Protein AF-A0A9X1ZAR1-F1 (afdb_monomer)

Secondary structure (DSSP, 8-state):
--HHHHHHHHHHHHHHHHHHHHHHHHHH-GGGGGHHHHHHHHHHHHHHH---HHHHHHHHHHHHHHHHHHHHHHHHHHHHHHHHHT-SS-TTSTTHHHHHHHHHHHHHHHHHHHHHHHHHHHHHHHHHHHHHHHHHHHHHHHHHH--

pLDDT: mean 84.87, std 11.39, range [42.31, 96.44]

Mean predicted aligned error: 7.65 Å

Sequence (147 aa):
MDLSRHSQLTQLRYSYFAVPVIYILGVLWLPAATLWLGWLAWVGVNWYRIQSPVLKQGYWVILQSFGLHLALNLAAVASAWGASIFNRGGLFSGGGGDDFLYLLGLGLLALVLLIISMIWPLIKLVKGYQALMNSYADTKGDNSEAV

Organism: NCBI:txid314092

Radius of gyration: 21.53 Å; Cα contacts (8 Å, |Δi|>4): 110; chains: 1; bounding box: 46×28×73 Å

Foldseek 3Di:
DPVVVVVLVVVLVVLLVVVVVLVVVCVVPVVSVCVCVVSLVVLVVSLVPDPPPLSVLSSVLLVVLVVLLVVLLVQLVVLQVQLVVLPDDDCPDPCNVVSVVSNVVSNVSSVVSNVCSPPVSNVSSVVSVVVSVVVVVVVVVVVVVVD

Solvent-accessible surface area (backbone atoms only — not comparable to full-atom values): 7706 Å² total; per-residue (Å²): 132,68,64,69,60,58,50,54,52,52,54,53,55,51,54,64,57,44,52,63,52,45,49,55,43,23,74,78,36,65,77,44,45,57,52,55,57,60,49,49,53,51,47,52,52,48,38,70,71,47,80,52,66,68,61,29,49,46,43,46,46,51,51,51,25,51,50,48,26,52,51,28,43,52,51,16,51,52,28,40,55,56,14,56,73,38,72,69,67,60,70,86,44,105,64,14,52,62,32,46,51,48,25,50,53,26,41,51,48,16,52,51,30,45,53,47,28,57,52,52,29,51,53,51,44,53,56,43,51,51,52,47,53,51,56,55,49,53,60,51,52,59,64,56,72,74,104

Nearest PDB structures (foldseek):
  3g67-assembly1_B  TM=4.601E-01  e=4.806E+00  Thermotoga maritima
  3g6b-assembly1_B  TM=4.609E-01  e=4.806E+00  Thermotoga maritima
  7sqc-assembly1_1X  TM=2.845E-01  e=5.647E+00  Chlamydomonas reinhardtii

Structure (mmCIF, N/CA/C/O backbone):
data_AF-A0A9X1ZAR1-F1
#
_entry.id   AF-A0A9X1ZAR1-F1
#
loop_
_atom_site.group_PDB
_atom_site.id
_atom_site.type_symbol
_atom_site.label_atom_id
_atom_site.label_alt_id
_atom_site.label_comp_id
_atom_site.label_asym_id
_atom_site.label_entity_id
_atom_site.label_seq_id
_atom_site.pdbx_PDB_ins_code
_atom_site.Cartn_x
_atom_site.Cartn_y
_atom_site.Cartn_z
_atom_site.occupancy
_atom_site.B_iso_or_equiv
_atom_site.auth_seq_id
_atom_site.auth_comp_id
_atom_site.auth_asym_id
_atom_site.auth_atom_id
_atom_site.pdbx_PDB_model_num
ATOM 1 N N . MET A 1 1 ? -18.456 -4.864 31.987 1.00 47.28 1 MET A N 1
ATOM 2 C CA . MET A 1 1 ? -17.358 -4.835 30.993 1.00 47.28 1 MET A CA 1
ATOM 3 C C . MET A 1 1 ? -17.890 -5.348 29.668 1.00 47.28 1 MET A C 1
ATOM 5 O O . MET A 1 1 ? -18.407 -6.455 29.620 1.00 47.28 1 MET A O 1
ATOM 9 N N . ASP A 1 2 ? -17.822 -4.532 28.622 1.00 55.12 2 ASP A N 1
ATOM 10 C CA . ASP A 1 2 ? -18.448 -4.810 27.329 1.00 55.12 2 ASP A CA 1
ATOM 11 C C . ASP A 1 2 ? -17.539 -5.719 26.474 1.00 55.12 2 ASP A C 1
ATOM 13 O O . ASP A 1 2 ? -16.667 -5.258 25.732 1.00 55.12 2 ASP A O 1
ATOM 17 N N . LEU A 1 3 ? -17.679 -7.039 26.656 1.00 61.09 3 LEU A N 1
ATOM 18 C CA . LEU A 1 3 ? -16.870 -8.083 25.996 1.00 61.09 3 LEU A CA 1
ATOM 19 C C . LEU A 1 3 ? -16.869 -7.949 24.461 1.00 61.09 3 LEU A C 1
ATOM 21 O O . LEU A 1 3 ? -15.870 -8.257 23.806 1.00 61.09 3 LEU A O 1
ATOM 25 N N . SER A 1 4 ? -17.964 -7.430 23.900 1.00 64.81 4 SER A N 1
ATOM 26 C CA . SER A 1 4 ? -18.136 -7.172 22.467 1.00 64.81 4 SER A CA 1
ATOM 27 C C . SER A 1 4 ? -17.108 -6.161 21.931 1.00 64.81 4 SER A C 1
ATOM 29 O O . SER A 1 4 ? -16.440 -6.406 20.924 1.00 64.81 4 SER A O 1
ATOM 31 N N . ARG A 1 5 ? -16.895 -5.062 22.662 1.00 63.00 5 ARG A N 1
ATOM 32 C CA . ARG A 1 5 ? -15.960 -3.980 22.321 1.00 63.00 5 ARG A CA 1
ATOM 33 C C . ARG A 1 5 ? -14.504 -4.435 22.404 1.00 63.00 5 ARG A C 1
ATOM 35 O O . ARG A 1 5 ? -13.694 -4.106 21.538 1.00 63.00 5 ARG A O 1
ATOM 42 N N . HIS A 1 6 ? -14.180 -5.238 23.419 1.00 69.81 6 HIS A N 1
ATOM 43 C CA . HIS A 1 6 ? -12.833 -5.784 23.604 1.00 69.81 6 HIS A CA 1
ATOM 44 C C . HIS A 1 6 ? -12.460 -6.792 22.504 1.00 69.81 6 HIS A C 1
ATOM 46 O O . HIS A 1 6 ? -11.324 -6.800 22.018 1.00 69.81 6 HIS A O 1
ATOM 52 N N . SER A 1 7 ? -13.438 -7.585 22.054 1.00 77.81 7 SER A N 1
ATOM 53 C CA . SER A 1 7 ? -13.287 -8.495 20.916 1.00 77.81 7 SER A CA 1
ATOM 54 C C . SER A 1 7 ? -13.036 -7.732 19.607 1.00 77.81 7 SER A C 1
ATOM 56 O O . SER A 1 7 ? -12.084 -8.038 18.888 1.00 77.81 7 SER A O 1
ATOM 58 N N . GLN A 1 8 ? -13.807 -6.671 19.338 1.00 83.00 8 GLN A N 1
ATOM 59 C CA . GLN A 1 8 ? -13.672 -5.863 18.116 1.00 83.00 8 GLN A CA 1
ATOM 60 C C . GLN A 1 8 ? -12.329 -5.120 18.021 1.00 83.00 8 GLN A C 1
ATOM 62 O O . GLN A 1 8 ? -11.726 -5.076 16.946 1.00 83.00 8 GLN A O 1
ATOM 67 N N . LEU A 1 9 ? -11.825 -4.568 19.132 1.00 84.06 9 LEU A N 1
ATOM 68 C CA . LEU A 1 9 ? -10.496 -3.946 19.157 1.00 84.06 9 LEU A CA 1
ATOM 69 C C . LEU A 1 9 ? -9.399 -4.981 18.882 1.00 84.06 9 LEU A C 1
ATOM 71 O O . LEU A 1 9 ? -8.485 -4.726 18.102 1.00 84.06 9 LEU A O 1
ATOM 75 N N . THR A 1 10 ? -9.494 -6.157 19.501 1.00 84.81 10 THR A N 1
ATOM 76 C CA . THR A 1 10 ? -8.523 -7.242 19.318 1.00 84.81 10 THR A CA 1
ATOM 77 C C . THR A 1 10 ? -8.457 -7.698 17.858 1.00 84.81 10 THR A C 1
ATOM 79 O O . THR A 1 10 ? -7.365 -7.821 17.303 1.00 84.81 10 THR A O 1
ATOM 82 N N . GLN A 1 11 ? -9.610 -7.855 17.202 1.00 87.44 11 GLN A N 1
ATOM 83 C CA . GLN A 1 11 ? -9.697 -8.165 15.771 1.00 87.44 11 GLN A CA 1
ATOM 84 C C . GLN A 1 11 ? -9.005 -7.105 14.901 1.00 87.44 11 GLN A C 1
ATOM 86 O O . GLN A 1 11 ? -8.207 -7.442 14.025 1.00 87.44 11 GLN A O 1
ATOM 91 N N . LEU A 1 12 ? -9.250 -5.821 15.176 1.00 88.56 12 LEU A N 1
ATOM 92 C CA . LEU A 1 12 ? -8.618 -4.723 14.447 1.00 88.56 12 LEU A CA 1
ATOM 93 C C . LEU A 1 12 ? -7.094 -4.706 14.653 1.00 88.56 12 LEU A C 1
ATOM 95 O O . LEU A 1 12 ? -6.352 -4.543 13.687 1.00 88.56 12 LEU A O 1
ATOM 99 N N . ARG A 1 13 ? -6.606 -4.949 15.877 1.00 89.50 13 ARG A N 1
ATOM 100 C CA . ARG A 1 13 ? -5.163 -5.050 16.166 1.00 89.50 13 ARG A CA 1
ATOM 101 C C . ARG A 1 13 ? -4.505 -6.163 15.352 1.00 89.50 13 ARG A C 1
ATOM 103 O O . ARG A 1 13 ? -3.485 -5.914 14.716 1.00 89.50 13 ARG A O 1
ATOM 110 N N . TYR A 1 14 ? -5.103 -7.355 15.310 1.00 88.50 14 TYR A N 1
ATOM 111 C CA . TYR A 1 14 ? -4.597 -8.444 14.468 1.00 88.50 14 TYR A CA 1
ATOM 112 C C . TYR A 1 14 ? -4.594 -8.076 12.986 1.00 88.50 14 TYR A C 1
ATOM 114 O O . TYR A 1 14 ? -3.657 -8.431 12.275 1.00 88.50 14 TYR A O 1
ATOM 122 N N . SER A 1 15 ? -5.575 -7.297 12.531 1.00 87.94 15 SER A N 1
ATOM 123 C CA . SER A 1 15 ? -5.607 -6.805 11.155 1.00 87.94 15 SER A CA 1
ATOM 124 C C . SER A 1 15 ? -4.424 -5.890 10.814 1.00 87.94 15 SER A C 1
ATOM 126 O O . SER A 1 15 ? -3.922 -5.959 9.695 1.00 87.94 15 SER A O 1
ATOM 128 N N . TYR A 1 16 ? -3.936 -5.069 11.752 1.00 88.06 16 TYR A N 1
ATOM 129 C CA . TYR A 1 16 ? -2.712 -4.277 11.548 1.00 88.06 16 TYR A CA 1
ATOM 130 C C . TYR A 1 16 ? -1.462 -5.161 11.420 1.00 88.06 16 TYR A C 1
ATOM 132 O O . TYR A 1 16 ? -0.595 -4.868 10.599 1.00 88.06 16 TYR A O 1
ATOM 140 N N . PHE A 1 17 ? -1.378 -6.255 12.184 1.00 87.62 17 PHE A N 1
ATOM 141 C CA . PHE A 1 17 ? -0.268 -7.214 12.095 1.00 87.62 17 PHE A CA 1
ATOM 142 C C . PHE A 1 17 ? -0.349 -8.126 10.867 1.00 87.62 17 PHE A C 1
ATOM 144 O O . PHE A 1 17 ? 0.684 -8.565 10.366 1.00 87.62 17 PHE A O 1
ATOM 151 N N . ALA A 1 18 ? -1.550 -8.388 10.350 1.00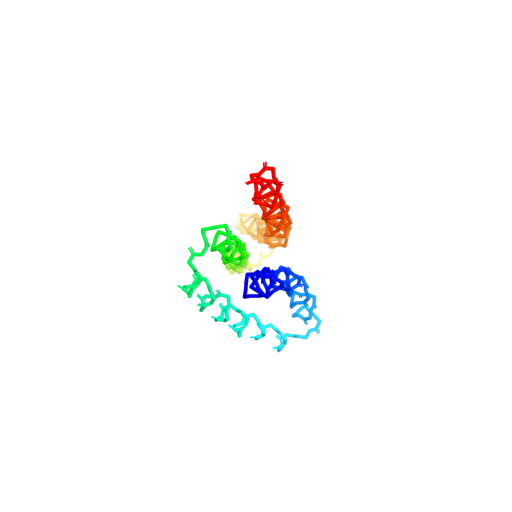 87.06 18 ALA A N 1
ATOM 152 C CA . ALA A 1 18 ? -1.739 -9.206 9.158 1.00 87.06 18 ALA A CA 1
ATOM 153 C C . ALA A 1 18 ? -1.076 -8.584 7.919 1.00 87.06 18 ALA A C 1
ATOM 155 O O . ALA A 1 18 ? -0.529 -9.311 7.099 1.00 87.06 18 ALA A O 1
ATOM 156 N N . VAL A 1 19 ? -1.055 -7.250 7.807 1.00 85.38 19 VAL A N 1
ATOM 157 C CA . VAL A 1 19 ? -0.465 -6.537 6.661 1.00 85.38 19 VAL A CA 1
ATOM 158 C C . VAL A 1 19 ? 1.003 -6.913 6.406 1.00 85.38 19 VAL A C 1
ATOM 160 O O . VAL A 1 19 ? 1.288 -7.427 5.323 1.00 85.38 19 VAL A O 1
ATOM 163 N N . PRO A 1 20 ? 1.954 -6.697 7.339 1.00 85.31 20 PRO A N 1
ATOM 164 C CA . PRO A 1 20 ? 3.351 -7.055 7.102 1.00 85.31 20 PRO A CA 1
ATOM 165 C C . PRO A 1 20 ? 3.548 -8.565 6.915 1.00 85.31 20 PRO A C 1
ATOM 167 O O . PRO A 1 20 ? 4.419 -8.970 6.151 1.00 85.31 20 PRO A O 1
ATOM 170 N N . VAL A 1 21 ? 2.725 -9.405 7.553 1.00 87.94 21 VAL A N 1
ATOM 171 C CA . VAL A 1 21 ? 2.792 -10.867 7.396 1.00 87.94 21 VAL A CA 1
ATOM 172 C C . VAL A 1 21 ? 2.413 -11.286 5.977 1.00 87.94 21 VAL A C 1
ATOM 174 O O . VAL A 1 21 ? 3.177 -11.999 5.329 1.00 87.94 21 VAL A O 1
ATOM 177 N N . ILE A 1 22 ? 1.271 -10.813 5.469 1.00 87.69 22 ILE A N 1
ATOM 178 C CA . ILE A 1 22 ? 0.830 -11.088 4.094 1.00 87.69 22 ILE A CA 1
ATOM 179 C C . ILE A 1 22 ? 1.854 -10.529 3.100 1.00 87.69 22 ILE A C 1
ATOM 181 O O . ILE A 1 22 ? 2.128 -11.164 2.085 1.00 87.69 22 ILE A O 1
ATOM 185 N N . TYR A 1 23 ? 2.464 -9.383 3.408 1.00 83.62 23 TYR A N 1
ATOM 186 C CA . TYR A 1 23 ? 3.508 -8.795 2.577 1.00 83.62 23 TYR A CA 1
ATOM 187 C C . TYR A 1 23 ? 4.738 -9.701 2.442 1.00 83.62 23 TYR A C 1
ATOM 189 O O . TYR A 1 23 ? 5.135 -10.043 1.330 1.00 83.62 23 TYR A O 1
ATOM 197 N N . ILE A 1 24 ? 5.309 -10.139 3.569 1.00 85.75 24 ILE A N 1
ATOM 198 C CA . ILE A 1 24 ? 6.479 -11.030 3.591 1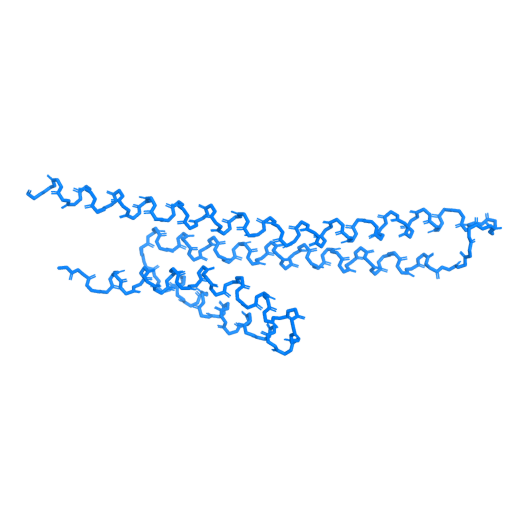.00 85.75 24 ILE A CA 1
ATOM 199 C C . ILE A 1 24 ? 6.153 -12.354 2.893 1.00 85.75 24 ILE A C 1
ATOM 201 O O . ILE A 1 24 ? 6.922 -12.814 2.050 1.00 85.75 24 ILE A O 1
ATOM 205 N N . LEU A 1 25 ? 4.994 -12.944 3.195 1.00 86.31 25 LEU A N 1
ATOM 206 C CA . LEU A 1 25 ? 4.560 -14.189 2.563 1.00 86.31 25 LEU A CA 1
ATOM 207 C C . LEU A 1 25 ? 4.357 -14.031 1.053 1.00 86.31 25 LEU A C 1
ATOM 209 O O . LEU A 1 25 ? 4.756 -14.916 0.306 1.00 86.31 25 LEU A O 1
ATOM 213 N N . GLY A 1 26 ? 3.786 -12.913 0.599 1.00 82.62 26 GLY A N 1
ATOM 214 C CA . GLY A 1 26 ? 3.569 -12.630 -0.820 1.00 82.62 26 GLY A CA 1
ATOM 215 C C . GLY A 1 26 ? 4.866 -12.461 -1.614 1.00 82.62 26 GLY A C 1
ATOM 216 O O . GLY A 1 26 ? 4.919 -12.867 -2.772 1.00 82.62 26 GLY A O 1
ATOM 217 N N . VAL A 1 27 ? 5.921 -11.922 -0.990 1.00 81.31 27 VAL A N 1
ATOM 218 C CA . VAL A 1 27 ? 7.264 -11.845 -1.596 1.00 81.31 27 VAL A CA 1
ATOM 219 C C . VAL A 1 27 ? 7.900 -13.232 -1.713 1.00 81.31 27 VAL A C 1
ATOM 221 O O . VAL A 1 27 ? 8.532 -13.532 -2.722 1.00 81.31 27 VAL A O 1
ATOM 224 N N . LEU A 1 28 ? 7.730 -14.087 -0.701 1.00 86.75 28 LEU A N 1
ATOM 225 C CA . LEU A 1 28 ? 8.299 -15.440 -0.688 1.00 86.75 28 LEU A CA 1
ATOM 226 C C . LEU A 1 28 ? 7.539 -16.413 -1.599 1.00 86.75 28 LEU A C 1
ATOM 228 O O . LEU A 1 28 ? 8.138 -17.304 -2.200 1.00 86.75 28 LEU A O 1
ATOM 232 N N . TRP A 1 29 ? 6.218 -16.264 -1.687 1.00 87.25 29 TRP A N 1
ATOM 233 C CA . TRP A 1 29 ? 5.341 -17.158 -2.426 1.00 87.25 29 TRP A CA 1
ATOM 234 C C . TRP A 1 29 ? 4.185 -16.365 -3.038 1.00 87.25 29 TRP A C 1
ATOM 236 O O . TRP A 1 29 ? 3.213 -16.036 -2.366 1.00 87.25 29 TRP A O 1
ATOM 246 N N . LEU A 1 30 ? 4.273 -16.089 -4.343 1.00 81.00 30 LEU A N 1
ATOM 247 C CA . LEU A 1 30 ? 3.279 -15.314 -5.102 1.00 81.00 30 LEU A CA 1
ATOM 248 C C . LEU A 1 30 ? 1.813 -15.725 -4.852 1.00 81.00 30 LEU A C 1
ATOM 250 O O . LEU A 1 30 ? 0.980 -14.836 -4.680 1.00 81.00 30 LEU A O 1
ATOM 254 N N . PRO A 1 31 ? 1.458 -17.025 -4.767 1.00 86.44 31 PRO A N 1
ATOM 255 C CA . PRO A 1 31 ? 0.098 -17.433 -4.421 1.00 86.44 31 PRO A CA 1
ATOM 256 C C . PRO A 1 31 ? -0.395 -16.894 -3.071 1.00 86.44 31 PRO A C 1
ATOM 258 O O . PRO A 1 31 ? -1.589 -16.631 -2.931 1.00 86.44 31 PRO A O 1
ATOM 261 N N . ALA A 1 32 ? 0.490 -16.640 -2.100 1.00 85.00 32 ALA A N 1
ATOM 262 C CA . ALA A 1 32 ? 0.128 -16.011 -0.829 1.00 85.00 32 ALA A CA 1
ATOM 263 C C . ALA A 1 32 ? -0.364 -14.564 -0.992 1.00 85.00 32 ALA A C 1
ATOM 265 O O . ALA A 1 32 ? -1.082 -14.072 -0.124 1.00 85.00 32 ALA A O 1
ATOM 266 N N . ALA A 1 33 ? -0.071 -13.888 -2.108 1.00 80.62 33 ALA A N 1
ATOM 267 C CA . ALA A 1 33 ? -0.627 -12.565 -2.388 1.00 80.62 33 ALA A CA 1
ATOM 268 C C . ALA A 1 33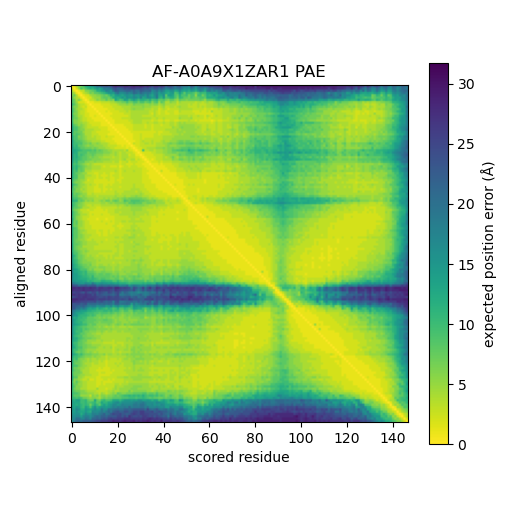 ? -2.164 -12.587 -2.495 1.00 80.62 33 ALA A C 1
ATOM 270 O O . ALA A 1 33 ? -2.810 -11.576 -2.229 1.00 80.62 33 ALA A O 1
ATOM 271 N N . THR A 1 34 ? -2.776 -13.741 -2.796 1.00 87.88 34 THR A N 1
ATOM 272 C CA . THR A 1 34 ? -4.243 -13.900 -2.787 1.00 87.88 34 THR A CA 1
ATOM 273 C C . THR A 1 34 ? -4.862 -13.681 -1.403 1.00 87.88 34 THR A C 1
ATOM 275 O O . THR A 1 34 ? -6.031 -13.300 -1.315 1.00 87.88 34 THR A O 1
ATOM 278 N N . LEU A 1 35 ? -4.080 -13.819 -0.322 1.00 88.75 35 LEU A N 1
ATOM 279 C CA . LEU A 1 35 ? -4.523 -13.519 1.043 1.00 88.75 35 LEU A CA 1
ATOM 280 C C . LEU A 1 35 ? -4.936 -12.051 1.205 1.00 88.75 35 LEU A C 1
ATOM 282 O O . LEU A 1 35 ? -5.818 -11.766 2.016 1.00 88.75 35 LEU A O 1
ATOM 286 N N . TRP A 1 36 ? -4.378 -11.133 0.402 1.00 88.94 36 TRP A N 1
ATOM 287 C CA . TRP A 1 36 ? -4.818 -9.737 0.377 1.00 88.94 36 TRP A CA 1
ATOM 288 C C . TRP A 1 36 ? -6.302 -9.611 0.047 1.00 88.94 36 TRP A C 1
ATOM 290 O O . TRP A 1 36 ? -6.986 -8.814 0.680 1.00 88.94 36 TRP A O 1
ATOM 300 N N . LEU A 1 37 ? -6.820 -10.406 -0.895 1.00 89.50 37 LEU A N 1
ATOM 301 C CA . LEU A 1 37 ? -8.217 -10.320 -1.331 1.00 89.50 37 LEU A CA 1
ATOM 302 C C . LEU A 1 37 ? -9.176 -10.725 -0.210 1.00 89.50 37 LEU A C 1
ATOM 304 O O . LEU A 1 37 ? -10.104 -9.983 0.113 1.00 89.50 37 LEU A O 1
ATOM 308 N N . GLY A 1 38 ? -8.924 -11.880 0.413 1.00 90.56 38 GLY A N 1
ATOM 309 C CA . GLY A 1 38 ? -9.746 -12.375 1.519 1.00 90.56 38 GLY A CA 1
ATOM 310 C C . GLY A 1 38 ? -9.698 -11.442 2.728 1.00 90.56 38 GLY A C 1
ATOM 311 O O . GLY A 1 38 ? -10.733 -11.108 3.309 1.00 90.56 38 GLY A O 1
ATOM 312 N N . TRP A 1 39 ? -8.503 -10.958 3.068 1.00 92.44 39 TRP A N 1
ATOM 313 C CA . TRP A 1 39 ? -8.320 -10.024 4.172 1.00 92.44 39 TRP A CA 1
ATOM 314 C C . TRP A 1 39 ? -8.973 -8.659 3.895 1.00 92.44 39 TRP A C 1
ATOM 316 O O . TRP A 1 39 ? -9.674 -8.147 4.765 1.00 92.44 39 TRP A O 1
ATOM 326 N N . LEU A 1 40 ? -8.852 -8.096 2.687 1.00 92.44 40 LEU A N 1
ATOM 327 C CA . LEU A 1 40 ? -9.507 -6.832 2.318 1.00 92.44 40 LEU A CA 1
ATOM 328 C C . LEU A 1 40 ? -11.026 -6.933 2.335 1.00 92.44 40 LEU A C 1
ATOM 330 O O . LEU A 1 40 ? -11.687 -6.021 2.833 1.00 92.44 40 LEU A O 1
ATOM 334 N N . ALA A 1 41 ? -11.581 -8.033 1.824 1.00 92.81 41 ALA A N 1
ATOM 335 C CA . ALA A 1 41 ? -13.016 -8.278 1.886 1.00 92.81 41 ALA A CA 1
ATOM 336 C C . ALA A 1 41 ? -13.495 -8.296 3.345 1.00 92.81 41 ALA A C 1
ATOM 338 O O . ALA A 1 41 ? -14.474 -7.634 3.692 1.00 92.81 41 ALA A O 1
ATOM 339 N N . TRP A 1 42 ? -12.759 -8.979 4.225 1.00 93.00 42 TRP A N 1
ATOM 340 C CA . TRP A 1 42 ? -13.064 -9.012 5.653 1.00 93.00 42 TRP A CA 1
ATOM 341 C C . TRP A 1 42 ? -12.937 -7.629 6.317 1.00 93.00 42 TRP A C 1
ATOM 343 O O . TRP A 1 42 ? -13.851 -7.215 7.035 1.00 93.00 42 TRP A O 1
ATOM 353 N N . VAL A 1 43 ? -11.864 -6.876 6.050 1.00 92.88 43 VAL A N 1
ATOM 354 C CA . VAL A 1 43 ? -11.662 -5.498 6.545 1.00 92.88 43 VAL A CA 1
ATOM 355 C C . VAL A 1 43 ? -12.807 -4.589 6.094 1.00 92.88 43 VAL A C 1
ATOM 357 O O . VAL A 1 43 ? -13.357 -3.852 6.912 1.00 92.88 43 VAL A O 1
ATOM 360 N N . GLY A 1 44 ? -13.212 -4.671 4.825 1.00 92.06 44 GLY A N 1
ATOM 361 C CA . GLY A 1 44 ? -14.314 -3.885 4.268 1.00 92.06 44 GLY A CA 1
ATOM 362 C C . GLY A 1 44 ? -15.664 -4.209 4.912 1.00 92.06 44 GLY A C 1
ATOM 363 O O . GLY A 1 44 ? -16.405 -3.301 5.294 1.00 92.06 44 GLY A O 1
ATOM 364 N N . VAL A 1 45 ? -15.965 -5.496 5.114 1.00 93.31 45 VAL A N 1
ATOM 365 C CA . VAL A 1 45 ? -17.194 -5.928 5.800 1.00 93.31 45 VAL A CA 1
ATOM 366 C C . VAL A 1 45 ? -17.222 -5.438 7.252 1.00 93.31 45 VAL A C 1
ATOM 368 O O . VAL A 1 45 ? -18.254 -4.945 7.709 1.00 93.31 45 VAL A O 1
ATOM 371 N N . ASN A 1 46 ? -16.107 -5.530 7.982 1.00 91.06 46 ASN A N 1
ATOM 372 C CA . ASN A 1 46 ? -16.041 -5.056 9.368 1.00 91.06 46 ASN A CA 1
ATOM 373 C C . ASN A 1 46 ? -16.131 -3.532 9.463 1.00 91.06 46 ASN A C 1
ATOM 375 O O . ASN A 1 46 ? -16.856 -3.021 10.315 1.00 91.06 46 ASN A O 1
ATOM 379 N N . TRP A 1 47 ? -15.481 -2.807 8.552 1.00 92.75 47 TRP A N 1
ATOM 380 C CA . TRP A 1 47 ? -15.617 -1.355 8.446 1.00 92.75 47 TRP A CA 1
ATOM 381 C C . TRP A 1 47 ? -17.075 -0.920 8.247 1.00 92.75 47 TRP A C 1
ATOM 383 O O . TRP A 1 47 ? -17.525 0.042 8.872 1.00 92.75 47 TRP A O 1
ATOM 393 N N . TYR A 1 48 ? -17.827 -1.642 7.410 1.00 91.31 48 TYR A N 1
ATOM 394 C CA . TYR A 1 48 ? -19.242 -1.361 7.167 1.00 91.31 48 TYR A CA 1
ATOM 395 C C . TYR A 1 48 ? -20.124 -1.667 8.388 1.00 91.31 48 TYR A C 1
ATOM 397 O O . TYR A 1 48 ? -21.042 -0.908 8.695 1.00 91.31 48 TYR A O 1
ATOM 405 N N . ARG A 1 49 ? -19.843 -2.765 9.102 1.00 89.19 49 ARG A N 1
ATOM 406 C CA . ARG A 1 49 ? -20.653 -3.227 10.243 1.00 89.19 49 ARG A CA 1
ATOM 407 C C . ARG A 1 49 ? -20.409 -2.446 11.536 1.00 89.19 49 ARG A C 1
ATOM 409 O O . ARG A 1 49 ? -21.314 -2.346 12.363 1.00 89.19 49 ARG A O 1
ATOM 416 N N . ILE A 1 50 ? -19.202 -1.926 11.745 1.00 88.44 50 ILE A N 1
ATOM 417 C CA . ILE A 1 50 ? -18.820 -1.273 13.000 1.00 88.44 50 ILE A CA 1
ATOM 418 C C . ILE A 1 50 ? -19.390 0.144 13.085 1.00 88.44 50 ILE A C 1
ATOM 420 O O . ILE A 1 50 ? -19.194 0.977 12.203 1.00 88.44 50 ILE A O 1
ATOM 424 N N . GLN A 1 51 ? -20.051 0.424 14.210 1.00 86.06 51 GLN A N 1
ATOM 425 C CA . GLN A 1 51 ? -20.657 1.726 14.506 1.00 86.06 51 GLN A CA 1
ATOM 426 C C . GLN A 1 51 ? -19.752 2.635 15.350 1.00 86.06 51 GLN A C 1
ATOM 428 O O . GLN A 1 51 ? -19.955 3.844 15.392 1.00 86.06 51 GLN A O 1
ATOM 433 N N . SER A 1 52 ? -18.732 2.082 16.019 1.00 85.38 52 SER A N 1
ATOM 434 C CA . SER A 1 52 ? -17.781 2.891 16.787 1.00 85.38 52 SER A CA 1
ATOM 435 C C . SER A 1 52 ? -16.932 3.749 15.837 1.00 85.38 52 SER A C 1
ATOM 437 O O . SER A 1 52 ? -16.217 3.178 15.008 1.00 85.38 52 SER A O 1
ATOM 439 N N . PRO A 1 53 ? -16.946 5.091 15.964 1.00 86.50 53 PRO A N 1
ATOM 440 C CA . PRO A 1 53 ? -16.207 5.975 15.062 1.00 86.50 53 PRO A CA 1
ATOM 441 C C . PRO A 1 53 ? -14.694 5.743 15.141 1.00 86.50 53 PRO A C 1
ATOM 443 O O . PRO A 1 53 ? -14.020 5.732 14.115 1.00 86.50 53 PRO A O 1
ATOM 446 N N . VAL A 1 54 ? -14.171 5.462 16.340 1.00 88.06 54 VAL A N 1
ATOM 447 C CA . VAL A 1 54 ? -12.745 5.183 16.579 1.00 88.06 54 VAL A CA 1
ATOM 448 C C . VAL A 1 54 ? -12.301 3.913 15.848 1.00 88.06 54 VAL A C 1
ATOM 450 O O . VAL A 1 54 ? -11.331 3.927 15.092 1.00 88.06 54 VAL A O 1
ATOM 453 N N . LEU A 1 55 ? -13.040 2.813 16.018 1.00 88.50 55 LEU A N 1
ATOM 454 C CA . LEU A 1 55 ? -12.717 1.550 15.351 1.00 88.50 55 LEU A CA 1
ATOM 455 C C . LEU A 1 55 ? -12.896 1.662 13.833 1.00 88.50 55 LEU A C 1
ATOM 457 O O . LEU A 1 55 ? -12.038 1.204 13.079 1.00 88.50 55 LEU A O 1
ATOM 461 N N . LYS A 1 56 ? -13.969 2.319 13.378 1.00 90.81 56 LYS A N 1
ATOM 462 C CA . LYS A 1 56 ? -14.236 2.548 11.954 1.00 90.81 56 LYS A CA 1
ATOM 463 C C . LYS A 1 56 ? -13.114 3.349 11.292 1.00 90.81 56 LYS A C 1
ATOM 465 O O . LYS A 1 56 ? -12.685 2.994 10.195 1.00 90.81 56 LYS A O 1
ATOM 470 N N . GLN A 1 57 ? -12.581 4.358 11.979 1.00 90.75 57 GLN A N 1
ATOM 471 C CA . GLN A 1 57 ? -11.412 5.101 11.516 1.00 90.75 57 GLN A CA 1
ATOM 472 C C . GLN A 1 57 ? -10.167 4.208 11.417 1.00 90.75 57 GLN A C 1
ATOM 474 O O . GLN A 1 57 ? -9.433 4.305 10.437 1.00 90.75 57 GLN A O 1
ATOM 479 N N . GLY A 1 58 ? -9.946 3.295 12.366 1.00 91.19 58 GLY A N 1
ATOM 480 C CA . GLY A 1 58 ? -8.840 2.335 12.286 1.00 91.19 58 GLY A CA 1
ATOM 481 C C . GLY A 1 58 ? -8.924 1.423 11.055 1.00 91.19 58 GLY A C 1
ATOM 482 O O . GLY A 1 58 ? -7.965 1.327 10.289 1.00 91.19 58 GLY A O 1
ATOM 483 N N . TYR A 1 59 ? -10.092 0.828 10.786 1.00 92.69 59 TYR A N 1
ATOM 484 C CA . TYR A 1 59 ? -10.310 0.051 9.554 1.00 92.69 59 TYR A CA 1
ATOM 485 C C . TYR A 1 59 ? -10.138 0.905 8.288 1.00 92.69 59 TYR A C 1
ATOM 487 O O . TYR A 1 59 ? -9.584 0.442 7.290 1.00 92.69 59 TYR A O 1
ATOM 495 N N . TRP A 1 60 ? -10.565 2.168 8.324 1.00 93.12 60 TRP A N 1
ATOM 496 C CA . TRP A 1 60 ? -10.392 3.086 7.201 1.00 93.12 60 TRP A CA 1
ATOM 497 C C . TRP A 1 60 ? -8.919 3.383 6.911 1.00 93.12 60 TRP A C 1
ATOM 499 O O . TRP A 1 60 ? -8.505 3.371 5.752 1.00 93.12 60 TRP A O 1
ATOM 509 N N . VAL A 1 61 ? -8.098 3.584 7.947 1.00 93.69 61 VAL A N 1
ATOM 510 C CA . VAL A 1 61 ? -6.649 3.770 7.784 1.00 93.69 61 VAL A CA 1
ATOM 511 C C . VAL A 1 61 ? -6.014 2.548 7.126 1.00 93.69 61 VAL A C 1
ATOM 513 O O . VAL A 1 61 ? -5.188 2.714 6.230 1.00 93.69 61 VAL A O 1
ATOM 516 N N . ILE A 1 62 ? -6.426 1.338 7.511 1.00 92.38 62 ILE A N 1
ATOM 517 C CA . ILE A 1 62 ? -5.965 0.097 6.877 1.00 92.38 62 ILE A CA 1
ATOM 518 C C . ILE A 1 62 ? -6.284 0.098 5.373 1.00 92.38 62 ILE A C 1
ATOM 520 O O . ILE A 1 62 ? -5.381 -0.101 4.556 1.00 92.38 62 ILE A O 1
ATOM 524 N N . LEU A 1 63 ? -7.538 0.378 4.999 1.00 93.44 63 LEU A N 1
ATOM 525 C CA . LEU A 1 63 ? -7.971 0.422 3.596 1.00 93.44 63 LEU A CA 1
ATOM 526 C C . LEU A 1 63 ? -7.218 1.486 2.793 1.00 93.44 63 LEU A C 1
ATOM 528 O O . LEU A 1 63 ? -6.766 1.217 1.683 1.00 93.44 63 LEU A O 1
ATOM 532 N N . GLN A 1 64 ? -7.030 2.681 3.357 1.00 93.50 64 GLN A N 1
ATOM 533 C CA . GLN A 1 64 ? -6.280 3.743 2.692 1.00 93.50 64 GLN A CA 1
ATOM 534 C C . GLN A 1 64 ? -4.799 3.401 2.516 1.00 93.50 64 GLN A C 1
ATOM 536 O O . GLN A 1 64 ? -4.206 3.767 1.503 1.00 93.50 64 GLN A O 1
ATOM 541 N N . SER A 1 65 ? -4.182 2.750 3.503 1.00 91.62 65 SER A N 1
ATOM 542 C CA . SER A 1 65 ? -2.788 2.317 3.404 1.00 91.62 65 SER A CA 1
ATOM 543 C C . SER A 1 65 ? -2.625 1.260 2.317 1.00 91.62 65 SER A C 1
ATOM 545 O O . SER A 1 65 ? -1.717 1.378 1.497 1.00 91.62 65 SER A O 1
ATOM 547 N N . PHE A 1 66 ? -3.538 0.287 2.241 1.00 90.69 66 PHE A N 1
ATOM 548 C CA . PHE A 1 66 ? -3.540 -0.678 1.143 1.00 90.69 66 PHE A CA 1
ATOM 549 C C . PHE A 1 66 ? -3.791 -0.011 -0.216 1.00 90.69 66 PHE A C 1
ATOM 551 O O . PHE A 1 66 ? -3.065 -0.271 -1.171 1.00 90.69 66 PHE A O 1
ATOM 558 N N . GLY A 1 67 ? -4.774 0.887 -0.307 1.00 92.12 67 GLY A N 1
ATOM 559 C CA . GLY A 1 67 ? -5.070 1.612 -1.544 1.00 92.12 67 GLY A CA 1
ATOM 560 C C . GLY A 1 67 ? -3.868 2.411 -2.050 1.00 92.12 67 GLY A C 1
ATOM 561 O O . GLY A 1 67 ? -3.565 2.382 -3.239 1.00 92.12 67 GLY A O 1
ATOM 562 N N . LEU A 1 68 ? -3.129 3.057 -1.145 1.00 93.12 68 LEU A N 1
ATOM 563 C CA . LEU A 1 68 ? -1.893 3.756 -1.487 1.00 93.12 68 LEU A CA 1
ATOM 564 C C . LEU A 1 68 ? -0.792 2.795 -1.955 1.00 93.12 68 LEU A C 1
ATOM 566 O O . LEU A 1 68 ? -0.121 3.080 -2.944 1.00 93.12 68 LEU A O 1
ATOM 570 N N . HIS A 1 69 ? -0.619 1.663 -1.267 1.00 91.06 69 HIS A N 1
ATOM 571 C CA . HIS A 1 69 ? 0.320 0.619 -1.677 1.00 91.06 69 HIS A CA 1
ATOM 572 C C . HIS A 1 69 ? 0.029 0.142 -3.107 1.00 91.06 69 HIS A C 1
ATOM 574 O O . HIS A 1 69 ? 0.928 0.122 -3.950 1.00 91.06 69 HIS A O 1
ATOM 580 N N . LEU A 1 70 ? -1.235 -0.176 -3.394 1.00 91.50 70 LEU A N 1
ATOM 581 C CA . LEU A 1 70 ? -1.673 -0.635 -4.707 1.00 91.50 70 LEU A CA 1
ATOM 582 C C . LEU A 1 70 ? -1.486 0.446 -5.779 1.00 91.50 70 LEU A C 1
ATOM 584 O O . LEU A 1 70 ? -0.938 0.158 -6.839 1.00 91.50 70 LEU A O 1
ATOM 588 N N . ALA A 1 71 ? -1.884 1.690 -5.500 1.00 94.06 71 ALA A N 1
ATOM 589 C CA . ALA A 1 71 ? -1.751 2.799 -6.444 1.00 94.06 71 ALA A CA 1
ATOM 590 C C . ALA A 1 71 ? -0.286 3.062 -6.828 1.00 94.06 71 ALA A C 1
ATOM 592 O O . ALA A 1 71 ? 0.016 3.245 -8.005 1.00 94.06 71 ALA A O 1
ATOM 593 N N . LEU A 1 72 ? 0.632 3.029 -5.857 1.00 94.56 72 LEU A N 1
ATOM 594 C CA . LEU A 1 72 ? 2.061 3.218 -6.112 1.00 94.56 72 LEU A CA 1
ATOM 595 C C . LEU A 1 72 ? 2.672 2.049 -6.895 1.00 94.56 72 LEU A C 1
ATOM 597 O O . LEU A 1 72 ? 3.488 2.286 -7.783 1.00 94.56 72 LEU A O 1
ATOM 601 N N . ASN A 1 73 ? 2.251 0.808 -6.628 1.00 92.44 73 ASN A N 1
ATOM 602 C CA . ASN A 1 73 ? 2.682 -0.350 -7.419 1.00 92.44 73 ASN A CA 1
ATOM 603 C C . ASN A 1 73 ? 2.172 -0.276 -8.862 1.00 92.44 73 ASN A C 1
ATOM 605 O O . ASN A 1 73 ? 2.941 -0.499 -9.792 1.00 92.44 73 ASN A O 1
ATOM 609 N N . LEU A 1 74 ? 0.907 0.099 -9.069 1.00 93.88 74 LEU A N 1
ATOM 610 C CA . LEU A 1 74 ? 0.357 0.303 -10.412 1.00 93.88 74 LEU A CA 1
ATOM 611 C C . LEU A 1 74 ? 1.083 1.433 -11.154 1.00 93.88 74 LEU A C 1
ATOM 613 O O . LEU A 1 74 ? 1.400 1.279 -12.332 1.00 93.88 74 LEU A O 1
ATOM 617 N N . ALA A 1 75 ? 1.405 2.534 -10.469 1.00 94.31 75 ALA A N 1
ATOM 618 C CA . ALA A 1 75 ? 2.194 3.623 -11.041 1.00 94.31 75 ALA A CA 1
ATOM 619 C C . ALA A 1 75 ? 3.620 3.173 -11.404 1.00 94.31 75 ALA A C 1
ATOM 621 O O . ALA A 1 75 ? 4.121 3.526 -12.470 1.00 94.31 75 ALA A O 1
ATOM 622 N N . ALA A 1 76 ? 4.258 2.354 -10.563 1.00 94.62 76 ALA A N 1
ATOM 623 C CA . ALA A 1 76 ? 5.569 1.787 -10.857 1.00 94.62 76 ALA A CA 1
ATOM 624 C C . ALA A 1 76 ? 5.535 0.866 -12.084 1.00 94.62 76 ALA A C 1
ATOM 626 O O . ALA A 1 76 ? 6.393 0.981 -12.959 1.00 94.62 76 ALA A O 1
ATOM 627 N N . VAL A 1 77 ? 4.521 0.000 -12.186 1.00 93.62 77 VAL A N 1
ATOM 628 C CA . VAL A 1 77 ? 4.307 -0.868 -13.354 1.00 93.62 77 VAL A CA 1
ATOM 629 C C . VAL A 1 77 ? 4.064 -0.037 -14.611 1.00 93.62 77 VAL A C 1
ATOM 631 O O . VAL A 1 77 ? 4.666 -0.320 -15.642 1.00 93.62 77 VAL A O 1
ATOM 634 N N . ALA A 1 78 ? 3.246 1.015 -14.534 1.00 94.12 78 ALA A N 1
ATOM 635 C CA . ALA A 1 78 ? 3.017 1.923 -15.656 1.00 94.12 78 ALA A CA 1
ATOM 636 C C . ALA A 1 78 ? 4.309 2.633 -16.094 1.00 94.12 78 ALA A C 1
ATOM 638 O O . ALA A 1 78 ? 4.582 2.730 -17.289 1.00 94.12 78 ALA A O 1
ATOM 639 N N . SER A 1 79 ? 5.137 3.070 -15.140 1.00 94.00 79 SER A N 1
ATOM 640 C CA . SER A 1 79 ? 6.442 3.679 -15.420 1.00 94.00 79 SER A CA 1
ATOM 641 C C . SER A 1 79 ? 7.405 2.685 -16.076 1.00 94.00 79 SER A C 1
ATOM 643 O O . SER A 1 79 ? 8.036 3.014 -17.077 1.00 94.00 79 SER A O 1
ATOM 645 N N . ALA A 1 80 ? 7.481 1.449 -15.574 1.00 92.00 80 ALA A N 1
ATOM 646 C CA . ALA A 1 80 ? 8.315 0.393 -16.152 1.00 92.00 80 ALA A CA 1
ATOM 647 C C . ALA A 1 80 ? 7.843 -0.013 -17.558 1.00 92.00 80 ALA A C 1
ATOM 649 O O . ALA A 1 80 ? 8.658 -0.187 -18.465 1.00 92.00 80 ALA A O 1
ATOM 650 N N . TRP A 1 81 ? 6.527 -0.106 -17.762 1.00 93.00 81 TRP A N 1
ATOM 651 C CA . TRP A 1 81 ? 5.937 -0.323 -19.079 1.00 93.00 81 TRP A CA 1
ATOM 652 C C . TRP A 1 81 ? 6.300 0.818 -20.034 1.00 93.00 81 TRP A C 1
ATOM 654 O O . TRP A 1 81 ? 6.762 0.559 -21.142 1.00 93.00 81 TRP A O 1
ATOM 664 N N . GLY A 1 82 ? 6.182 2.073 -19.587 1.00 90.31 82 GLY A N 1
ATOM 665 C CA . GLY A 1 82 ? 6.631 3.245 -20.340 1.00 90.31 82 GLY A CA 1
ATOM 666 C C . GLY A 1 82 ? 8.114 3.175 -20.710 1.00 90.31 82 GLY A C 1
ATOM 667 O O . GLY A 1 82 ? 8.456 3.360 -21.873 1.00 90.31 82 GLY A O 1
ATOM 668 N N . ALA A 1 83 ? 8.986 2.821 -19.760 1.00 90.00 83 ALA A N 1
ATOM 669 C CA . ALA A 1 83 ? 10.421 2.650 -19.997 1.00 90.00 83 ALA A CA 1
ATOM 670 C C . ALA A 1 83 ? 10.713 1.582 -21.065 1.00 90.00 83 ALA A C 1
ATOM 672 O O . ALA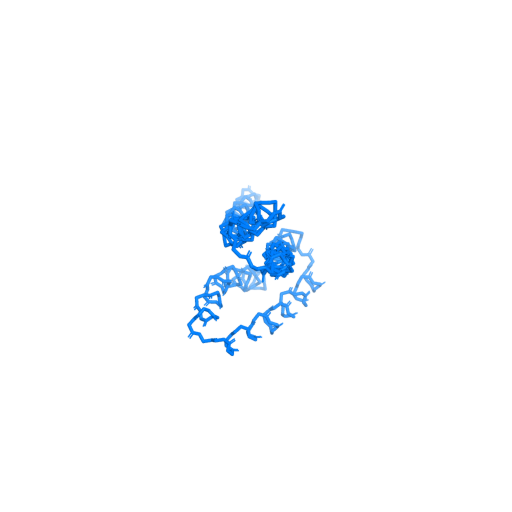 A 1 83 ? 11.593 1.766 -21.904 1.00 90.00 83 ALA A O 1
ATOM 673 N N . SER A 1 84 ? 9.948 0.483 -21.069 1.00 88.50 84 SER A N 1
ATOM 674 C CA . SER A 1 84 ? 10.132 -0.620 -22.021 1.00 88.50 84 SER A CA 1
ATOM 675 C C . SER A 1 84 ? 9.914 -0.209 -23.481 1.00 88.50 84 SER A C 1
ATOM 677 O O . SER A 1 84 ? 10.525 -0.789 -24.377 1.00 88.50 84 SER A O 1
ATOM 679 N N . ILE A 1 85 ? 9.102 0.827 -23.729 1.00 88.69 85 ILE A N 1
ATOM 680 C CA . ILE A 1 85 ? 8.839 1.350 -25.077 1.00 88.69 85 ILE A CA 1
ATOM 681 C C . ILE A 1 85 ? 10.115 1.938 -25.694 1.00 88.69 85 ILE A C 1
ATOM 683 O O . ILE A 1 85 ? 10.327 1.782 -26.898 1.00 88.69 85 ILE A O 1
ATOM 687 N N . PHE A 1 86 ? 10.971 2.544 -24.866 1.00 85.00 86 PHE A N 1
ATOM 688 C CA . PHE A 1 86 ? 12.238 3.171 -25.255 1.00 85.00 86 PHE A CA 1
ATOM 689 C C . PHE A 1 86 ? 13.419 2.190 -25.278 1.00 85.00 86 PHE A C 1
ATOM 691 O O . PHE A 1 86 ? 14.549 2.573 -25.565 1.00 85.00 86 PHE A O 1
ATOM 698 N N . ASN A 1 87 ? 13.185 0.899 -25.021 1.00 82.81 87 ASN A N 1
ATOM 699 C CA . ASN A 1 87 ? 14.215 -0.136 -25.107 1.00 82.81 87 ASN A CA 1
ATOM 700 C C . ASN A 1 87 ? 14.471 -0.558 -26.568 1.00 82.81 87 ASN A C 1
ATOM 702 O O . ASN A 1 87 ? 14.292 -1.720 -26.942 1.00 82.81 87 ASN A O 1
ATOM 706 N N . ARG A 1 88 ? 14.827 0.407 -27.424 1.00 71.94 88 ARG A N 1
ATOM 707 C CA . ARG A 1 88 ? 14.991 0.243 -28.876 1.00 71.94 88 ARG A CA 1
ATOM 708 C C . ARG A 1 88 ? 16.389 0.692 -29.329 1.00 71.94 88 ARG A C 1
ATOM 710 O O . ARG A 1 88 ? 16.533 1.643 -30.076 1.00 71.94 88 ARG A O 1
ATOM 717 N N . GLY A 1 89 ? 17.427 -0.043 -28.926 1.00 62.97 89 GLY A N 1
ATOM 718 C CA . GLY A 1 89 ? 18.790 0.116 -29.464 1.00 62.97 89 GLY A CA 1
ATOM 719 C C . GLY A 1 89 ? 19.676 1.132 -28.728 1.00 62.97 89 GLY A C 1
ATOM 720 O O . GLY A 1 89 ? 19.203 2.041 -28.063 1.00 62.97 89 GLY A O 1
ATOM 721 N N . GLY A 1 90 ? 20.993 0.906 -28.790 1.00 62.66 90 GLY A N 1
ATOM 722 C CA . GLY A 1 90 ? 21.969 1.445 -27.837 1.00 62.66 90 GLY A CA 1
ATOM 723 C C . GLY A 1 90 ? 22.299 2.941 -27.924 1.00 62.66 90 GLY A C 1
ATOM 724 O O . GLY A 1 90 ? 22.034 3.623 -28.915 1.00 62.66 90 GLY A O 1
ATOM 725 N N . LEU A 1 91 ? 22.996 3.385 -26.872 1.00 65.31 91 LEU A N 1
ATOM 726 C CA . LEU A 1 91 ? 23.393 4.757 -26.507 1.00 65.31 91 LEU A CA 1
ATOM 727 C C . LEU A 1 91 ? 24.117 5.573 -27.598 1.00 65.31 91 LEU A C 1
ATOM 729 O O . LEU A 1 91 ? 24.274 6.779 -27.459 1.00 65.31 91 LEU A O 1
ATOM 733 N N . PHE A 1 92 ? 24.577 4.918 -28.668 1.00 64.88 92 PHE A N 1
ATOM 734 C CA . PHE A 1 92 ? 25.435 5.493 -29.710 1.00 64.88 92 PHE A CA 1
ATOM 735 C C . PHE A 1 92 ? 24.772 5.569 -31.097 1.00 64.88 92 PHE A C 1
ATOM 737 O O . PHE A 1 92 ? 25.464 5.733 -32.100 1.00 64.88 92 PHE A O 1
ATOM 744 N N . SER A 1 93 ? 23.446 5.435 -31.186 1.00 68.56 93 SER A N 1
ATOM 745 C CA . SER A 1 93 ? 22.706 5.672 -32.436 1.00 68.56 93 SER A CA 1
ATOM 746 C C . SER A 1 93 ? 22.214 7.124 -32.537 1.00 68.56 93 SER A C 1
ATOM 748 O O . SER A 1 93 ? 22.063 7.798 -31.521 1.00 68.56 93 SER A O 1
ATOM 750 N N . GLY A 1 94 ? 21.937 7.610 -33.756 1.00 66.12 94 GLY A N 1
ATOM 751 C CA . GLY A 1 94 ? 21.576 9.013 -34.031 1.00 66.12 94 GLY A CA 1
ATOM 752 C C . GLY A 1 94 ? 20.329 9.558 -33.310 1.00 66.12 94 GLY A C 1
ATOM 753 O O . GLY A 1 94 ? 20.138 10.767 -33.308 1.00 66.12 9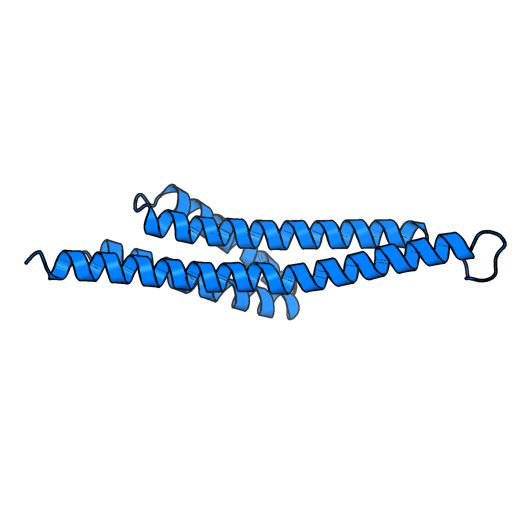4 GLY A O 1
ATOM 754 N N . GLY A 1 95 ? 19.518 8.693 -32.683 1.00 72.50 95 GLY A N 1
ATOM 755 C CA . GLY A 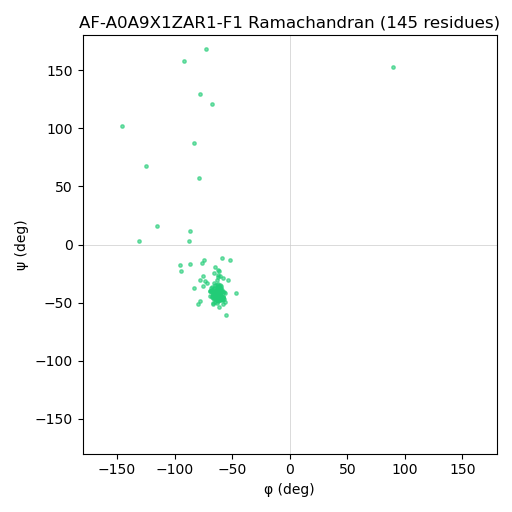1 95 ? 18.426 9.051 -31.758 1.00 72.50 95 GLY A CA 1
ATOM 756 C C . GLY A 1 95 ? 18.440 8.272 -30.429 1.00 72.50 95 GLY A C 1
ATOM 757 O O . GLY A 1 95 ? 17.567 8.463 -29.592 1.00 72.50 95 GLY A O 1
ATOM 758 N N . GLY A 1 96 ? 19.437 7.407 -30.204 1.00 76.94 96 GLY A N 1
ATOM 759 C CA . GLY A 1 96 ? 19.471 6.490 -29.058 1.00 76.94 96 GLY A CA 1
ATOM 760 C C . GLY A 1 96 ? 19.836 7.142 -27.724 1.00 76.94 96 GLY A C 1
ATOM 761 O O . GLY A 1 96 ? 19.606 6.548 -26.675 1.00 76.94 96 GLY A O 1
ATOM 762 N N . GLY A 1 97 ? 20.396 8.356 -27.745 1.00 81.75 97 GLY A N 1
ATOM 763 C CA . GLY A 1 97 ? 20.687 9.120 -26.529 1.00 81.75 97 GLY A CA 1
ATOM 764 C C . GLY A 1 97 ? 19.417 9.551 -25.790 1.00 81.75 97 GLY A C 1
ATOM 765 O O . GLY A 1 97 ? 19.315 9.346 -24.582 1.00 81.75 97 GLY A O 1
ATOM 766 N N . ASP A 1 98 ? 18.428 10.077 -26.516 1.00 84.06 98 ASP A N 1
ATOM 767 C CA . ASP A 1 98 ? 17.155 10.514 -25.934 1.00 84.06 98 ASP A CA 1
ATOM 768 C C . ASP A 1 98 ? 16.333 9.317 -25.440 1.00 84.06 98 ASP A C 1
ATOM 770 O O . ASP A 1 98 ? 15.850 9.320 -24.306 1.00 84.06 98 ASP A O 1
ATOM 774 N N . ASP A 1 99 ? 16.258 8.248 -26.237 1.00 85.81 99 ASP A N 1
ATOM 775 C CA . ASP A 1 99 ? 15.598 6.998 -25.842 1.00 85.81 99 ASP A CA 1
ATOM 776 C C . ASP A 1 99 ? 16.245 6.385 -24.587 1.00 85.81 99 ASP A C 1
ATOM 778 O O . ASP A 1 99 ? 15.545 5.938 -23.673 1.00 85.81 99 ASP A O 1
ATOM 782 N N . PHE A 1 100 ? 17.578 6.433 -24.479 1.00 86.88 100 PHE A N 1
ATOM 783 C CA . PHE A 1 100 ? 18.286 5.994 -23.278 1.00 86.88 100 PHE A CA 1
ATOM 784 C C . PHE A 1 100 ? 17.939 6.845 -22.049 1.00 86.88 100 PHE A C 1
ATOM 786 O O . PHE A 1 100 ? 17.730 6.292 -20.966 1.00 86.88 100 PHE A O 1
ATOM 793 N N . LEU A 1 101 ? 17.846 8.171 -22.192 1.00 88.94 101 LEU A N 1
ATOM 794 C CA . LEU A 1 101 ? 17.457 9.057 -21.092 1.00 88.94 101 LEU A CA 1
ATOM 795 C C . LEU A 1 101 ? 16.022 8.788 -20.622 1.00 88.94 101 LEU A C 1
ATOM 797 O O . LEU A 1 101 ? 15.787 8.752 -19.411 1.00 88.94 101 LEU A O 1
ATOM 801 N N . TYR A 1 102 ? 15.077 8.538 -21.534 1.00 89.19 102 TYR A N 1
ATOM 802 C CA . TYR A 1 102 ? 13.708 8.156 -21.165 1.00 89.19 102 TYR A CA 1
ATOM 803 C C . TYR A 1 102 ? 13.649 6.787 -20.489 1.00 89.19 102 TYR A C 1
ATOM 805 O O . TYR A 1 102 ? 12.975 6.644 -19.464 1.00 89.19 102 TYR A O 1
ATOM 813 N N . LEU A 1 103 ? 14.383 5.799 -21.007 1.00 90.69 103 LEU A N 1
ATOM 814 C CA . LEU A 1 103 ? 14.491 4.476 -20.394 1.00 90.69 103 LEU A CA 1
ATOM 815 C C . LEU A 1 103 ? 15.046 4.576 -18.9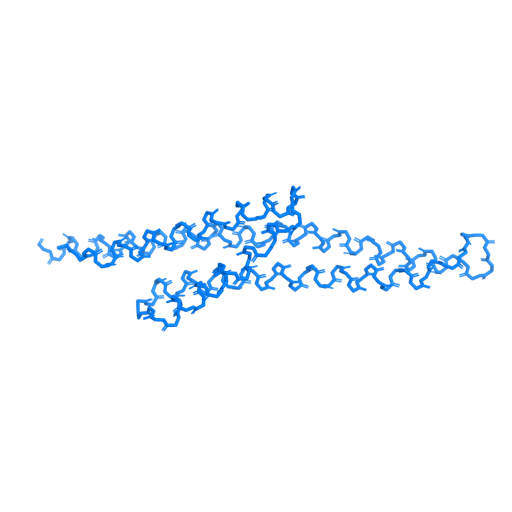70 1.00 90.69 103 LEU A C 1
ATOM 817 O O . LEU A 1 103 ? 14.469 4.009 -18.039 1.00 90.69 103 LEU A O 1
ATOM 821 N N . LEU A 1 104 ? 16.135 5.326 -18.787 1.00 91.69 104 LEU A N 1
ATOM 822 C CA . LEU A 1 104 ? 16.765 5.519 -17.485 1.00 91.69 104 LEU A CA 1
ATOM 823 C C . LEU A 1 104 ? 15.847 6.294 -16.532 1.00 91.69 104 LEU A C 1
ATOM 825 O O . LEU A 1 104 ? 15.647 5.866 -15.398 1.00 91.69 104 LEU A O 1
ATOM 829 N N . GLY A 1 105 ? 15.255 7.400 -16.985 1.00 93.56 105 GLY A N 1
ATOM 830 C CA . GLY A 1 105 ? 14.377 8.242 -16.172 1.00 93.56 105 GLY A CA 1
ATOM 831 C C . GLY A 1 105 ? 13.123 7.506 -15.697 1.00 93.56 105 GLY A C 1
ATOM 832 O O . GLY A 1 105 ? 12.819 7.507 -14.503 1.00 93.56 105 GLY A O 1
ATOM 833 N N . LEU A 1 106 ? 12.424 6.819 -16.604 1.00 93.19 106 LEU A N 1
ATOM 834 C CA . LEU A 1 106 ? 11.223 6.047 -16.271 1.00 93.19 106 LEU A CA 1
ATOM 835 C C . LEU A 1 106 ? 11.549 4.772 -15.480 1.00 93.19 106 LEU A C 1
ATOM 837 O O . LEU A 1 106 ? 10.774 4.383 -14.601 1.00 93.19 106 LEU A O 1
ATOM 841 N N . GLY A 1 107 ? 12.696 4.141 -15.742 1.00 92.44 107 GLY A N 1
ATOM 842 C CA . GLY A 1 107 ? 13.185 3.003 -14.962 1.00 92.44 107 GLY A CA 1
ATOM 843 C C . GLY A 1 107 ? 13.517 3.391 -13.517 1.00 92.44 107 GLY A C 1
ATOM 844 O O . GLY A 1 107 ? 13.076 2.727 -12.577 1.00 92.44 107 GLY A O 1
ATOM 845 N N . LEU A 1 108 ? 14.222 4.510 -13.323 1.00 95.50 108 LEU A N 1
ATOM 846 C CA . LEU A 1 108 ? 14.503 5.063 -11.995 1.00 95.50 108 LEU A CA 1
ATOM 847 C C . LEU A 1 108 ? 13.219 5.483 -11.278 1.00 95.50 108 LEU A C 1
ATOM 849 O O . LEU A 1 108 ? 13.056 5.179 -10.097 1.00 95.50 108 LEU A O 1
ATOM 853 N N . LEU A 1 109 ? 12.280 6.120 -11.982 1.00 96.31 109 LEU A N 1
ATOM 854 C CA . LEU A 1 109 ? 10.977 6.473 -11.419 1.00 96.31 109 LEU A CA 1
ATOM 855 C C . LEU A 1 109 ? 10.212 5.230 -10.946 1.00 96.31 109 LEU A C 1
ATOM 857 O O . LEU A 1 109 ? 9.686 5.231 -9.834 1.00 96.31 109 LEU A O 1
ATOM 861 N N . ALA A 1 110 ? 10.196 4.155 -11.740 1.00 94.00 110 ALA A N 1
ATOM 862 C CA . ALA A 1 110 ? 9.571 2.894 -11.347 1.00 94.00 110 ALA A CA 1
ATOM 863 C C . ALA A 1 110 ? 10.188 2.343 -10.051 1.00 94.00 110 ALA A C 1
ATOM 865 O O . ALA A 1 110 ? 9.464 1.970 -9.129 1.00 94.00 110 ALA A O 1
ATOM 866 N N . LEU A 1 111 ? 11.520 2.357 -9.944 1.00 94.75 111 LEU A N 1
ATOM 867 C CA . LEU A 1 111 ? 12.237 1.895 -8.756 1.00 94.75 111 LEU A CA 1
ATOM 868 C C . LEU A 1 111 ? 11.930 2.755 -7.520 1.00 94.75 111 LEU A C 1
ATOM 870 O O . LEU A 1 111 ? 11.654 2.215 -6.446 1.00 94.75 111 LEU A O 1
ATOM 874 N N . VAL A 1 112 ? 11.909 4.082 -7.667 1.00 96.44 112 VAL A N 1
ATOM 875 C CA . VAL A 1 112 ? 11.541 5.007 -6.582 1.00 96.44 112 VAL A CA 1
ATOM 876 C C . VAL A 1 112 ? 10.106 4.755 -6.118 1.00 96.44 112 VAL A C 1
ATOM 878 O O . VAL A 1 112 ? 9.857 4.649 -4.916 1.00 96.44 112 VAL A O 1
ATOM 881 N N . LEU A 1 113 ? 9.164 4.598 -7.051 1.00 95.06 113 LEU A N 1
ATOM 882 C CA . LEU A 1 113 ? 7.767 4.307 -6.732 1.00 95.06 113 LEU A CA 1
ATOM 883 C C . LEU A 1 113 ? 7.616 2.970 -5.998 1.00 95.06 113 LEU A C 1
ATOM 885 O O . LEU A 1 113 ? 6.872 2.915 -5.018 1.00 95.06 113 LEU A O 1
ATOM 889 N N . LEU A 1 114 ? 8.357 1.926 -6.389 1.00 92.19 114 LEU A N 1
ATOM 890 C CA . LEU A 1 114 ? 8.364 0.641 -5.678 1.00 92.19 114 LEU A CA 1
ATOM 891 C C . LEU A 1 114 ? 8.854 0.793 -4.235 1.00 92.19 114 LEU A C 1
ATOM 893 O O . LEU A 1 114 ? 8.193 0.306 -3.316 1.00 92.19 114 LEU A O 1
ATOM 897 N N . ILE A 1 115 ? 9.955 1.515 -4.009 1.00 92.19 115 ILE A N 1
ATOM 898 C CA . ILE A 1 115 ? 10.487 1.753 -2.658 1.00 92.19 115 ILE A CA 1
ATOM 899 C C . ILE A 1 115 ? 9.468 2.516 -1.801 1.00 92.19 115 ILE A C 1
ATOM 901 O O . ILE A 1 115 ? 9.155 2.100 -0.681 1.00 92.19 115 ILE A O 1
ATOM 905 N N . ILE A 1 116 ? 8.897 3.601 -2.332 1.00 93.69 116 ILE A N 1
ATOM 906 C CA . ILE A 1 116 ? 7.887 4.395 -1.617 1.00 93.69 116 ILE A CA 1
ATOM 907 C C . ILE A 1 116 ? 6.636 3.550 -1.339 1.00 93.69 116 ILE A C 1
ATOM 909 O O . ILE A 1 116 ? 6.061 3.656 -0.252 1.00 93.69 116 ILE A O 1
ATOM 913 N N . SER A 1 117 ? 6.252 2.667 -2.267 1.00 90.44 117 SER A N 1
ATOM 914 C CA . SER A 1 117 ? 5.115 1.755 -2.101 1.00 90.44 117 SER A CA 1
ATOM 915 C C . SER A 1 117 ? 5.290 0.778 -0.941 1.00 90.44 117 SER A C 1
ATOM 917 O O . SER A 1 117 ? 4.293 0.363 -0.354 1.00 90.44 117 SER A O 1
ATOM 919 N N . MET A 1 118 ? 6.528 0.429 -0.578 1.00 85.75 118 MET A N 1
ATOM 920 C CA . MET A 1 118 ? 6.799 -0.393 0.601 1.00 85.75 118 MET A CA 1
ATOM 921 C C . MET A 1 118 ? 6.747 0.448 1.877 1.00 85.75 118 MET A C 1
ATOM 923 O O . MET A 1 118 ? 6.058 0.106 2.836 1.00 85.75 118 MET A O 1
ATOM 927 N N . ILE A 1 119 ? 7.471 1.568 1.891 1.00 90.12 119 ILE A N 1
ATOM 928 C CA . ILE A 1 119 ? 7.771 2.304 3.124 1.00 90.12 119 ILE A CA 1
ATOM 929 C C . ILE A 1 119 ? 6.573 3.133 3.598 1.00 90.12 119 ILE A C 1
ATOM 931 O O . ILE A 1 119 ? 6.200 3.091 4.773 1.00 90.12 119 ILE A O 1
ATOM 935 N N . TRP A 1 120 ? 5.951 3.903 2.705 1.00 91.19 120 TRP A N 1
ATOM 936 C CA . TRP A 1 120 ? 4.955 4.896 3.110 1.00 91.19 120 TRP A CA 1
ATOM 937 C C . TRP A 1 120 ? 3.663 4.278 3.671 1.00 91.19 120 TRP A C 1
ATOM 939 O O . TRP A 1 120 ? 3.195 4.730 4.724 1.00 91.19 120 TRP A O 1
ATOM 949 N N . PRO A 1 121 ? 3.086 3.225 3.057 1.00 89.62 121 PRO A N 1
ATOM 950 C CA . PRO A 1 121 ? 1.934 2.528 3.627 1.00 89.62 121 PRO A CA 1
ATOM 951 C C . PRO A 1 121 ? 2.213 1.930 5.010 1.00 89.62 121 PRO A C 1
ATOM 953 O O . PRO A 1 121 ? 1.351 2.009 5.886 1.00 89.62 121 PRO A O 1
ATOM 956 N N . LEU A 1 122 ? 3.421 1.398 5.238 1.00 89.06 122 LEU A N 1
ATOM 957 C CA . LEU A 1 122 ? 3.842 0.876 6.543 1.00 89.06 122 LEU A CA 1
ATOM 958 C C . LEU A 1 122 ? 3.898 1.981 7.601 1.00 89.06 122 LEU A C 1
ATOM 960 O O . LEU A 1 122 ? 3.328 1.822 8.680 1.00 89.06 122 LEU A O 1
ATOM 964 N N . ILE A 1 123 ? 4.506 3.130 7.287 1.00 90.94 123 ILE A N 1
ATOM 965 C CA . ILE A 1 123 ? 4.532 4.284 8.201 1.00 90.94 123 ILE A CA 1
ATOM 966 C C . ILE A 1 123 ? 3.106 4.725 8.547 1.00 90.94 123 ILE A C 1
ATOM 968 O O . ILE A 1 123 ? 2.793 4.963 9.717 1.00 90.94 123 ILE A O 1
ATOM 972 N N . LYS A 1 124 ? 2.226 4.816 7.543 1.00 91.19 124 LYS A N 1
ATOM 973 C CA . LYS A 1 124 ? 0.824 5.199 7.743 1.00 91.19 124 LYS A CA 1
ATOM 974 C C . LYS A 1 124 ? 0.076 4.193 8.625 1.00 91.19 124 LYS A C 1
ATOM 976 O O . LYS A 1 124 ? -0.694 4.611 9.488 1.00 91.19 124 LYS A O 1
ATOM 981 N N . LEU A 1 125 ? 0.333 2.894 8.465 1.00 90.81 125 LEU A N 1
ATOM 982 C CA . LEU A 1 125 ? -0.221 1.844 9.326 1.00 90.81 125 LEU A CA 1
ATOM 983 C C . LEU A 1 125 ? 0.267 1.963 10.770 1.00 90.81 125 LEU A C 1
ATOM 985 O O . LEU A 1 125 ? -0.560 1.949 11.677 1.00 90.81 125 LEU A O 1
ATOM 989 N N . VAL A 1 126 ? 1.573 2.131 10.995 1.00 92.06 126 VAL A N 1
ATOM 990 C CA . VAL A 1 126 ? 2.140 2.260 12.350 1.00 92.06 126 VAL A CA 1
ATOM 991 C C . VAL A 1 126 ? 1.585 3.494 13.058 1.00 92.06 126 VAL A C 1
ATOM 993 O O . VAL A 1 126 ? 1.096 3.388 14.182 1.00 92.06 126 VAL A O 1
ATOM 996 N N . LYS A 1 127 ? 1.582 4.653 12.387 1.00 92.44 127 LYS A N 1
ATOM 997 C CA . LYS A 1 127 ? 1.005 5.888 12.941 1.00 92.44 127 LYS A CA 1
ATOM 998 C C . LYS A 1 127 ? -0.495 5.748 13.201 1.00 92.44 127 LYS A C 1
ATOM 1000 O O . LYS A 1 127 ? -0.984 6.200 14.231 1.00 92.44 127 LYS A O 1
ATOM 1005 N N . GLY A 1 128 ? -1.219 5.088 12.298 1.00 89.69 128 GLY A N 1
ATOM 1006 C CA . GLY A 1 128 ? -2.640 4.790 12.469 1.00 89.69 128 GLY A CA 1
ATOM 1007 C C . GLY A 1 128 ? -2.927 3.904 13.676 1.00 89.69 128 GLY A C 1
ATOM 1008 O O . GLY A 1 128 ? -3.846 4.186 14.438 1.00 89.69 128 GLY A O 1
ATOM 1009 N N . TYR A 1 129 ? -2.116 2.865 13.875 1.00 91.25 129 TYR A N 1
ATOM 1010 C CA . TYR A 1 129 ? -2.212 1.979 15.030 1.00 91.25 129 TYR A CA 1
ATOM 1011 C C . TYR A 1 129 ? -1.932 2.724 16.340 1.00 91.25 129 TYR A C 1
ATOM 1013 O O . TYR A 1 129 ? -2.687 2.582 17.298 1.00 91.25 129 TYR A O 1
ATOM 1021 N N . GLN A 1 130 ? -0.883 3.552 16.381 1.00 90.38 130 GLN A N 1
ATOM 1022 C CA . GLN A 1 130 ? -0.567 4.378 17.551 1.00 90.38 130 GLN A CA 1
ATOM 1023 C C . GLN A 1 130 ? -1.716 5.334 17.890 1.00 90.38 130 GLN A C 1
ATOM 1025 O O . GLN A 1 130 ? -2.152 5.379 19.038 1.00 90.38 130 GLN A O 1
ATOM 1030 N N . ALA A 1 131 ? -2.259 6.035 16.890 1.00 88.94 131 ALA A N 1
ATOM 1031 C CA . ALA A 1 131 ? -3.402 6.925 17.078 1.00 88.94 131 ALA A CA 1
ATOM 1032 C C . ALA A 1 131 ? -4.633 6.171 17.609 1.00 88.94 131 ALA A C 1
ATOM 1034 O O . ALA A 1 131 ? -5.255 6.618 18.568 1.00 88.94 131 ALA A O 1
ATOM 1035 N N . LEU A 1 132 ? -4.936 4.995 17.047 1.00 89.88 132 LEU A N 1
ATOM 1036 C CA . LEU A 1 132 ? -6.029 4.137 17.507 1.00 89.88 132 LEU A CA 1
ATOM 1037 C C . LEU A 1 132 ? -5.863 3.738 18.982 1.00 89.88 132 LEU A C 1
ATOM 1039 O O . LEU A 1 132 ? -6.824 3.808 19.748 1.00 89.88 132 LEU A O 1
ATOM 1043 N N . MET A 1 133 ? -4.659 3.312 19.374 1.00 89.69 133 MET A N 1
ATOM 1044 C CA . MET A 1 133 ? -4.381 2.875 20.743 1.00 89.69 133 MET A CA 1
ATOM 1045 C C . MET A 1 133 ? -4.460 4.029 21.745 1.00 89.69 133 MET A C 1
ATOM 1047 O O . MET A 1 133 ? -5.021 3.835 22.822 1.00 89.69 133 MET A O 1
ATOM 1051 N N . ASN A 1 134 ? -3.971 5.215 21.378 1.00 87.94 134 ASN A N 1
ATOM 1052 C CA . ASN A 1 134 ? -4.063 6.408 22.221 1.00 87.94 134 ASN A CA 1
ATOM 1053 C C . ASN A 1 134 ? -5.524 6.825 22.420 1.00 87.94 134 ASN A C 1
ATOM 1055 O O . ASN A 1 134 ? -5.977 6.941 23.553 1.00 87.94 134 ASN A O 1
ATOM 1059 N N . SER A 1 135 ? -6.306 6.919 21.337 1.00 84.31 135 SER A N 1
ATOM 1060 C CA . SER A 1 135 ? -7.726 7.275 21.434 1.00 84.31 135 SER A CA 1
ATOM 1061 C C . SER A 1 135 ? -8.527 6.287 22.283 1.00 84.31 135 SER A C 1
ATOM 1063 O O . SER A 1 135 ? -9.436 6.699 22.999 1.00 84.31 135 SER A O 1
ATOM 1065 N N . TYR A 1 136 ? -8.198 4.991 22.223 1.00 79.12 136 TYR A N 1
ATOM 1066 C CA . TYR A 1 136 ? -8.862 3.964 23.031 1.00 79.12 136 TYR A CA 1
ATOM 1067 C C . TYR A 1 136 ? -8.442 4.007 24.512 1.00 79.12 136 TYR A C 1
ATOM 1069 O O . TYR A 1 136 ? -9.244 3.672 25.386 1.00 79.12 136 TYR A O 1
ATOM 1077 N N . ALA A 1 137 ? -7.201 4.405 24.808 1.00 79.38 137 ALA A N 1
ATOM 1078 C CA . ALA A 1 137 ? -6.736 4.626 26.176 1.00 79.38 137 ALA A CA 1
ATOM 1079 C C . ALA A 1 137 ? -7.447 5.829 26.814 1.00 79.38 137 ALA A C 1
ATOM 1081 O O . ALA A 1 137 ? -7.973 5.690 27.919 1.00 79.38 137 ALA A O 1
ATOM 1082 N N . ASP A 1 138 ? -7.569 6.939 26.080 1.00 74.06 138 ASP A N 1
ATOM 1083 C CA . ASP A 1 138 ? -8.272 8.146 26.537 1.00 74.06 138 ASP A CA 1
ATOM 1084 C C . ASP A 1 138 ? -9.748 7.851 26.843 1.00 74.06 138 ASP A C 1
ATOM 1086 O O . ASP A 1 138 ? -10.251 8.199 27.909 1.00 74.06 138 ASP A O 1
ATOM 1090 N N . THR A 1 139 ? -10.433 7.089 25.975 1.00 68.88 139 THR A N 1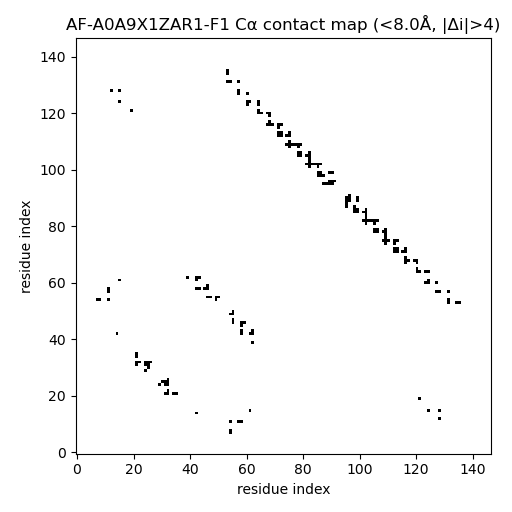
ATOM 1091 C CA . THR A 1 139 ? -11.839 6.711 26.230 1.00 68.88 139 THR A CA 1
ATOM 1092 C C . THR A 1 139 ? -12.007 5.800 27.448 1.00 68.88 139 THR A C 1
ATOM 1094 O O . THR A 1 139 ? -13.101 5.713 28.005 1.00 68.88 139 THR A O 1
ATOM 1097 N N . LYS A 1 140 ? -10.970 5.056 27.845 1.00 65.31 140 LYS A N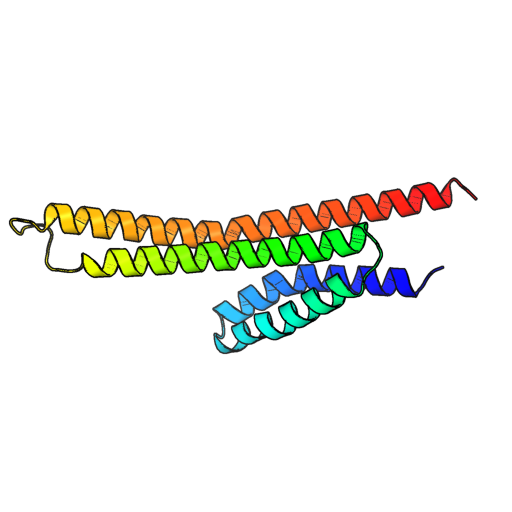 1
ATOM 1098 C CA . LYS A 1 140 ? -11.015 4.195 29.033 1.00 65.31 140 LYS A CA 1
ATOM 1099 C C . LYS A 1 140 ? -10.736 4.988 30.315 1.00 65.31 140 LYS A C 1
ATOM 1101 O O . LYS A 1 140 ? -11.358 4.677 31.326 1.00 65.31 140 LYS A O 1
ATOM 1106 N N . GLY A 1 141 ? -9.830 5.968 30.266 1.00 62.66 141 GLY A N 1
ATOM 1107 C CA . GLY A 1 141 ? -9.523 6.856 31.393 1.00 62.66 141 GLY A CA 1
ATOM 1108 C C . GLY A 1 141 ? -10.727 7.704 31.801 1.00 62.66 141 GLY A C 1
ATOM 1109 O O . GLY A 1 141 ? -11.121 7.677 32.961 1.00 62.66 141 GLY A O 1
ATOM 1110 N N . ASP A 1 142 ? -11.395 8.316 30.824 1.00 59.59 142 ASP A N 1
ATOM 1111 C CA . ASP A 1 142 ? -12.567 9.181 31.042 1.00 59.59 142 ASP A CA 1
ATOM 1112 C C . ASP A 1 142 ? -13.755 8.422 31.680 1.00 59.59 142 ASP A C 1
ATOM 1114 O O . ASP A 1 142 ? -14.414 8.889 32.603 1.00 59.59 142 ASP A O 1
ATOM 1118 N N . ASN A 1 143 ? -13.967 7.159 31.284 1.00 57.22 143 ASN A N 1
ATOM 1119 C CA . ASN A 1 143 ? -14.984 6.293 31.900 1.00 57.22 143 ASN A CA 1
ATOM 1120 C C . ASN A 1 143 ? -14.606 5.771 33.300 1.00 57.22 143 ASN A C 1
ATOM 1122 O O . ASN A 1 143 ? -15.459 5.194 33.971 1.00 57.22 143 ASN A O 1
ATOM 1126 N N . SER A 1 144 ? -13.342 5.890 33.715 1.00 53.88 144 SER A N 1
ATOM 1127 C CA . SER A 1 144 ? -12.870 5.455 35.035 1.00 53.88 144 SER A CA 1
ATOM 1128 C C . SER A 1 144 ? -12.877 6.582 36.065 1.00 53.88 144 SER A C 1
ATOM 1130 O O . SER A 1 144 ? -12.898 6.280 37.252 1.00 53.88 144 SER A O 1
ATOM 1132 N N . GLU A 1 145 ? -12.830 7.841 35.628 1.00 51.53 145 GLU A N 1
ATOM 1133 C CA . GLU A 1 145 ? -12.943 9.020 36.500 1.00 51.53 145 GLU A CA 1
ATOM 1134 C C . GLU A 1 145 ? -14.406 9.427 36.745 1.00 51.53 145 GLU A C 1
ATOM 1136 O O . GLU A 1 145 ? -14.701 10.144 37.695 1.00 51.53 145 GLU A O 1
ATOM 1141 N N . ALA A 1 146 ? -15.334 8.932 35.921 1.00 48.38 146 ALA A N 1
ATOM 1142 C CA . ALA A 1 146 ? -16.774 9.153 36.056 1.00 48.38 146 ALA A CA 1
ATOM 1143 C C . ALA A 1 146 ? -17.497 8.144 36.984 1.00 48.38 146 ALA A C 1
ATOM 1145 O O . ALA A 1 146 ? -18.730 8.093 36.971 1.00 48.38 146 ALA A O 1
ATOM 1146 N N . VAL A 1 147 ? -16.759 7.329 37.755 1.00 42.31 147 VAL A N 1
ATOM 1147 C CA . VAL A 1 147 ? -17.287 6.325 38.707 1.00 42.31 147 VAL A CA 1
ATOM 1148 C C . VAL A 1 147 ? -16.814 6.616 40.123 1.00 42.31 147 VAL A C 1
ATOM 1150 O O . VAL A 1 147 ? -15.590 6.786 40.303 1.00 42.31 147 VAL A O 1
#